Protein AF-A0A7V9GEI1-F1 (afdb_monomer_lite)

Structure (mmCIF, N/CA/C/O backbone):
data_AF-A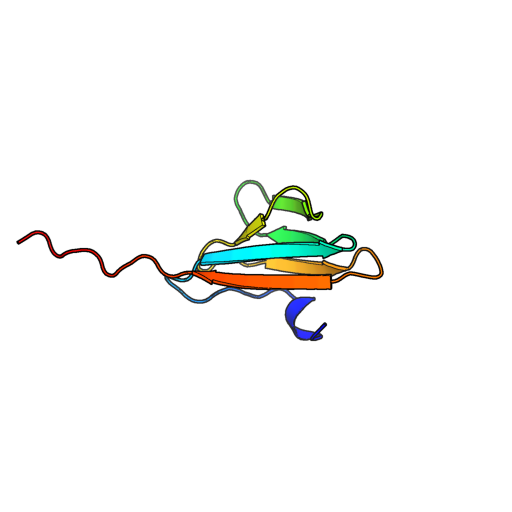0A7V9GEI1-F1
#
_entry.id   AF-A0A7V9GEI1-F1
#
loop_
_atom_site.group_PDB
_atom_site.id
_atom_site.type_symbol
_atom_site.label_atom_id
_atom_site.label_alt_id
_atom_site.label_comp_id
_atom_site.label_asym_id
_atom_site.label_entity_id
_atom_site.label_seq_id
_atom_site.pdbx_PDB_ins_code
_atom_site.Cartn_x
_atom_site.Cartn_y
_atom_site.Cartn_z
_atom_site.occupancy
_atom_site.B_iso_or_equiv
_atom_site.auth_seq_id
_atom_site.auth_comp_id
_atom_site.auth_asym_id
_atom_site.auth_atom_id
_atom_site.pdbx_PDB_model_num
ATOM 1 N N . MET A 1 1 ? -8.774 -6.071 8.945 1.00 81.31 1 MET A N 1
ATOM 2 C CA . MET A 1 1 ? -7.676 -6.257 7.968 1.00 81.31 1 MET A CA 1
ATOM 3 C C . MET A 1 1 ? -7.184 -7.697 8.034 1.00 81.31 1 MET A C 1
ATOM 5 O O . MET A 1 1 ? -6.996 -8.169 9.153 1.00 81.31 1 MET A O 1
ATOM 9 N N . PRO A 1 2 ? -6.987 -8.390 6.897 1.00 86.94 2 PRO A N 1
ATOM 10 C CA . PRO A 1 2 ? -6.429 -9.743 6.878 1.00 86.94 2 PRO A CA 1
ATOM 11 C C . PRO A 1 2 ? -5.060 -9.812 7.564 1.00 86.94 2 PRO A C 1
ATOM 13 O O . PRO A 1 2 ? -4.213 -8.947 7.344 1.00 86.94 2 PRO A O 1
ATOM 16 N N . ALA A 1 3 ? -4.822 -10.855 8.365 1.00 86.06 3 ALA A N 1
ATOM 17 C CA . ALA A 1 3 ? -3.565 -11.014 9.102 1.00 86.06 3 ALA A CA 1
ATOM 18 C C . ALA A 1 3 ? -2.338 -11.121 8.177 1.00 86.06 3 ALA A C 1
ATOM 20 O O . ALA A 1 3 ? -1.256 -10.679 8.545 1.00 86.06 3 ALA A O 1
ATOM 21 N N . GLY A 1 4 ? -2.517 -11.660 6.964 1.00 84.62 4 GLY A N 1
ATOM 22 C CA . GLY A 1 4 ? -1.446 -11.808 5.977 1.00 84.62 4 GLY A CA 1
ATOM 23 C C . GLY 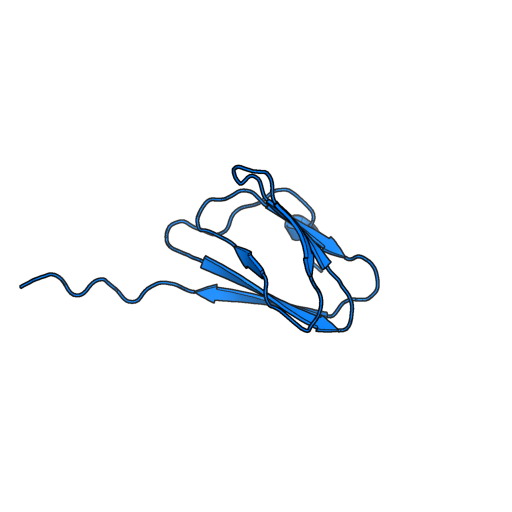A 1 4 ? -0.818 -10.488 5.522 1.00 84.62 4 GLY A C 1
ATOM 24 O O . GLY A 1 4 ? 0.369 -10.478 5.236 1.00 84.62 4 GLY A O 1
ATOM 25 N N . LEU A 1 5 ? -1.566 -9.378 5.539 1.00 84.94 5 LEU A N 1
ATOM 26 C CA . LEU A 1 5 ? -1.044 -8.060 5.149 1.00 84.94 5 LEU A CA 1
ATOM 27 C C . LEU A 1 5 ? -0.085 -7.455 6.192 1.00 84.94 5 LEU A C 1
ATOM 29 O O . LEU A 1 5 ? 0.678 -6.553 5.869 1.00 84.94 5 LEU A O 1
ATOM 33 N N . ARG A 1 6 ? -0.112 -7.955 7.436 1.00 86.44 6 ARG A N 1
ATOM 34 C CA . ARG A 1 6 ? 0.772 -7.498 8.529 1.00 86.44 6 ARG A CA 1
ATOM 35 C C . ARG A 1 6 ? 2.162 -8.117 8.494 1.00 86.44 6 ARG A C 1
ATOM 37 O O . ARG A 1 6 ? 2.969 -7.819 9.362 1.00 86.44 6 ARG A O 1
ATOM 44 N N . ARG A 1 7 ? 2.391 -9.055 7.582 1.00 91.25 7 ARG A N 1
ATOM 45 C CA . ARG A 1 7 ? 3.674 -9.729 7.407 1.00 91.25 7 ARG A CA 1
ATOM 46 C C . ARG A 1 7 ? 4.280 -9.281 6.092 1.00 91.25 7 ARG A C 1
ATOM 48 O O . ARG A 1 7 ? 3.544 -8.866 5.199 1.00 91.25 7 ARG A O 1
ATOM 55 N N . ALA A 1 8 ? 5.587 -9.444 5.965 1.00 93.94 8 ALA A N 1
ATOM 56 C CA . ALA A 1 8 ? 6.295 -9.271 4.710 1.00 93.94 8 ALA A CA 1
ATOM 57 C C . ALA A 1 8 ? 5.622 -10.055 3.564 1.00 93.94 8 ALA A C 1
ATOM 59 O O . ALA A 1 8 ? 5.384 -11.264 3.661 1.00 93.94 8 ALA A O 1
ATOM 60 N N . HIS A 1 9 ? 5.275 -9.351 2.490 1.00 95.88 9 HIS A N 1
ATOM 61 C CA . HIS A 1 9 ? 4.679 -9.905 1.277 1.00 95.88 9 HIS A CA 1
ATOM 62 C C . HIS A 1 9 ? 5.044 -9.055 0.055 1.00 95.88 9 HIS A C 1
ATOM 64 O O . HIS A 1 9 ? 5.727 -8.039 0.158 1.00 95.88 9 HIS A O 1
ATOM 70 N N . ARG A 1 10 ? 4.631 -9.503 -1.134 1.00 96.94 10 ARG A N 1
ATOM 71 C CA . ARG A 1 10 ? 4.928 -8.846 -2.412 1.00 96.94 10 ARG A CA 1
ATOM 72 C C . ARG A 1 10 ? 3.664 -8.735 -3.249 1.00 96.94 10 ARG A C 1
ATOM 74 O O . ARG A 1 10 ? 2.826 -9.636 -3.236 1.00 96.94 10 ARG A O 1
ATOM 81 N N . VAL A 1 11 ? 3.567 -7.659 -4.022 1.00 95.62 11 VAL A N 1
ATOM 82 C CA . VAL A 1 11 ? 2.667 -7.628 -5.178 1.00 95.62 11 VAL A CA 1
ATOM 83 C C . VAL A 1 11 ? 3.295 -8.426 -6.326 1.00 95.62 11 VAL A C 1
ATOM 85 O O . VAL A 1 11 ? 4.520 -8.557 -6.408 1.00 95.62 11 VAL A O 1
ATOM 88 N N . GLY A 1 12 ? 2.458 -8.998 -7.194 1.00 93.38 12 GLY A N 1
ATOM 89 C CA . GLY A 1 12 ? 2.914 -9.854 -8.291 1.00 93.38 12 GLY A CA 1
ATOM 90 C C . GLY A 1 12 ? 3.813 -9.132 -9.300 1.00 93.38 12 GLY A C 1
ATOM 91 O O . GLY A 1 12 ? 3.776 -7.908 -9.436 1.00 93.38 12 GLY A O 1
ATOM 92 N N . ALA A 1 13 ? 4.602 -9.902 -10.053 1.00 91.94 13 ALA A N 1
ATOM 93 C CA . ALA A 1 13 ? 5.432 -9.370 -11.131 1.00 91.94 13 ALA A CA 1
ATOM 94 C C . ALA A 1 13 ? 4.590 -8.562 -12.140 1.00 91.94 13 ALA A C 1
ATOM 96 O O . ALA A 1 13 ? 3.456 -8.925 -12.460 1.00 91.94 13 ALA A O 1
ATOM 97 N N . GLY A 1 14 ? 5.132 -7.431 -12.604 1.00 92.38 14 GLY A N 1
ATOM 98 C CA . GLY A 1 14 ? 4.441 -6.516 -13.519 1.00 92.38 14 GLY A CA 1
ATOM 99 C C . GLY A 1 14 ? 3.219 -5.794 -12.932 1.00 92.38 14 GLY A C 1
ATOM 100 O O . GLY A 1 14 ? 2.535 -5.085 -13.667 1.00 92.38 14 GLY A O 1
ATOM 101 N N . THR A 1 15 ? 2.929 -5.953 -11.635 1.00 96.12 15 THR A N 1
ATOM 102 C CA . THR A 1 15 ? 1.806 -5.297 -10.952 1.00 96.12 15 THR A CA 1
ATOM 103 C C . THR A 1 15 ? 2.325 -4.278 -9.952 1.00 96.12 15 THR A C 1
ATOM 105 O O . THR A 1 15 ? 3.086 -4.614 -9.052 1.00 96.12 15 THR A O 1
ATOM 108 N N . TRP A 1 16 ? 1.877 -3.038 -10.089 1.00 97.31 16 TRP A N 1
ATOM 109 C CA . TRP A 1 16 ? 2.064 -1.997 -9.089 1.00 97.31 16 TRP A CA 1
ATOM 110 C C . TRP A 1 16 ? 0.904 -2.024 -8.100 1.00 97.31 16 TRP A C 1
ATOM 112 O O . TRP A 1 16 ? -0.255 -2.128 -8.500 1.00 97.31 16 TRP A O 1
ATOM 122 N N . GLY A 1 17 ? 1.200 -1.899 -6.812 1.00 97.56 17 GLY A N 1
ATOM 123 C CA . GLY A 1 17 ? 0.196 -1.571 -5.807 1.00 97.56 17 GLY A CA 1
ATOM 124 C C . GLY A 1 17 ? 0.125 -0.061 -5.590 1.00 97.56 17 GLY A C 1
ATOM 125 O O . GLY A 1 17 ? 1.134 0.641 -5.678 1.00 97.56 17 GLY A O 1
ATOM 126 N N . ARG A 1 18 ? -1.059 0.453 -5.271 1.00 98.12 18 ARG A N 1
ATOM 127 C CA . ARG A 1 18 ? -1.240 1.818 -4.767 1.00 98.12 18 ARG A CA 1
ATOM 128 C C . ARG A 1 18 ? -2.076 1.772 -3.496 1.00 98.12 18 ARG A C 1
ATOM 130 O O . ARG A 1 18 ? -3.273 1.505 -3.556 1.00 98.12 18 ARG A O 1
ATOM 137 N N . LEU A 1 19 ? -1.428 2.003 -2.358 1.00 98.06 19 LEU A N 1
ATOM 138 C CA . LEU A 1 19 ? -2.060 2.079 -1.045 1.00 98.06 19 LEU A CA 1
ATOM 139 C C . LEU A 1 19 ? -2.736 3.444 -0.886 1.00 98.06 19 LEU A C 1
ATOM 141 O O . LEU A 1 19 ? -2.078 4.484 -0.968 1.00 98.06 19 LEU A O 1
ATOM 145 N N . ARG A 1 20 ? -4.047 3.432 -0.646 1.00 98.44 20 ARG A N 1
ATOM 146 C CA . ARG A 1 20 ? -4.857 4.620 -0.364 1.00 98.44 20 ARG A CA 1
ATOM 147 C C . ARG A 1 20 ? -5.532 4.487 0.983 1.00 98.44 20 ARG A C 1
ATOM 149 O O . ARG A 1 20 ? -6.277 3.537 1.209 1.00 98.44 20 ARG A O 1
ATOM 156 N N . VAL A 1 21 ? -5.304 5.466 1.846 1.00 98.38 21 VAL A N 1
ATOM 157 C CA . VAL A 1 21 ? -5.995 5.585 3.127 1.00 98.38 21 VAL A CA 1
ATOM 158 C C . VAL A 1 21 ? -7.190 6.516 2.954 1.00 98.38 21 VAL A C 1
ATOM 160 O O . VAL A 1 21 ? -7.077 7.578 2.355 1.00 98.38 21 VAL A O 1
ATOM 163 N N . GLU A 1 22 ? -8.350 6.104 3.451 1.00 98.25 22 GLU A N 1
ATOM 164 C CA . GLU A 1 22 ? -9.565 6.924 3.467 1.00 98.25 22 GLU A CA 1
ATOM 165 C C . GLU A 1 22 ? -9.780 7.592 4.828 1.00 98.25 22 GLU A C 1
ATOM 167 O O . GLU A 1 22 ? -10.327 8.688 4.900 1.00 98.25 22 GLU A O 1
ATOM 172 N N . ALA A 1 23 ? -9.379 6.925 5.914 1.00 98.06 23 ALA A N 1
ATOM 173 C CA . ALA A 1 23 ? -9.446 7.448 7.275 1.00 98.06 23 ALA A CA 1
ATOM 174 C C . ALA A 1 23 ? -8.433 6.731 8.174 1.00 98.06 23 ALA A C 1
ATOM 176 O O . ALA A 1 23 ? -8.281 5.515 8.057 1.00 98.06 23 ALA A O 1
ATOM 177 N N . GLY A 1 24 ? -7.807 7.456 9.104 1.00 97.69 24 GLY A N 1
ATOM 178 C CA . GLY A 1 24 ? -6.754 6.929 9.977 1.00 97.69 24 GLY A CA 1
ATOM 179 C C . GLY A 1 24 ? -5.386 6.914 9.296 1.00 97.69 24 GLY A C 1
ATOM 180 O O . GLY A 1 24 ? -5.138 7.709 8.391 1.00 97.69 24 GLY A O 1
ATOM 181 N N . GLU A 1 25 ? -4.508 6.014 9.739 1.00 98.25 25 GLU A N 1
ATOM 182 C CA . GLU A 1 25 ? -3.110 5.946 9.301 1.00 98.25 25 GLU A CA 1
ATOM 183 C C . GLU A 1 25 ? -2.608 4.496 9.208 1.00 98.25 25 GLU A C 1
ATOM 185 O O . GLU A 1 25 ? -2.984 3.625 10.007 1.00 98.25 25 GLU A O 1
ATOM 190 N N . VAL A 1 26 ? -1.727 4.245 8.239 1.00 98.00 26 VAL A N 1
ATOM 191 C CA . VAL A 1 26 ? -1.031 2.965 8.044 1.00 98.00 26 VAL A CA 1
ATOM 192 C C . VAL A 1 26 ? 0.471 3.217 8.004 1.00 98.00 26 VAL A C 1
ATOM 194 O O . VAL A 1 26 ? 0.934 4.017 7.196 1.00 98.00 26 VAL A O 1
ATOM 197 N N . ARG A 1 27 ? 1.253 2.498 8.809 1.00 97.81 27 ARG A N 1
ATOM 198 C CA . ARG A 1 27 ? 2.700 2.399 8.601 1.00 97.81 27 ARG A CA 1
ATOM 199 C C . ARG A 1 27 ? 2.973 1.452 7.439 1.00 97.81 27 ARG A C 1
ATOM 201 O O . ARG A 1 27 ? 2.495 0.316 7.447 1.00 97.81 27 ARG A O 1
ATOM 208 N N . PHE A 1 28 ? 3.745 1.916 6.469 1.00 98.12 28 PHE A N 1
ATOM 209 C CA . PHE A 1 28 ? 4.210 1.153 5.321 1.00 98.12 28 PHE A CA 1
ATOM 210 C C . PHE A 1 28 ? 5.731 1.039 5.385 1.00 98.12 28 PHE A C 1
ATOM 212 O O . PHE A 1 28 ? 6.421 2.060 5.418 1.00 98.12 28 PHE A O 1
ATOM 219 N N . ARG A 1 29 ? 6.239 -0.195 5.376 1.00 97.88 29 ARG A N 1
ATOM 220 C CA . ARG A 1 29 ? 7.674 -0.482 5.327 1.00 97.88 29 ARG A CA 1
ATOM 221 C C . ARG A 1 29 ? 7.979 -1.362 4.119 1.00 97.88 29 ARG A C 1
ATOM 223 O O . ARG A 1 29 ? 7.289 -2.359 3.919 1.00 97.88 29 ARG A O 1
ATOM 230 N N . ALA A 1 30 ? 8.983 -1.002 3.324 1.00 98.12 30 ALA A N 1
ATOM 231 C CA . ALA A 1 30 ? 9.392 -1.732 2.129 1.00 98.12 30 ALA A CA 1
ATOM 232 C C . ALA A 1 30 ? 10.916 -1.847 2.011 1.00 98.12 30 ALA A C 1
ATOM 234 O O . ALA A 1 30 ? 11.650 -0.895 2.285 1.00 98.12 30 ALA A O 1
ATOM 235 N N . GLU A 1 31 ? 11.370 -3.007 1.540 1.00 97.88 31 GLU A N 1
ATOM 236 C CA . GLU A 1 31 ? 12.779 -3.342 1.296 1.00 97.88 31 GLU A CA 1
ATOM 237 C C . GLU A 1 31 ? 13.269 -2.724 -0.030 1.00 97.88 31 GLU A C 1
ATOM 239 O O . GLU A 1 31 ? 13.622 -3.419 -0.986 1.00 97.88 31 GLU A O 1
ATOM 244 N N . THR A 1 32 ? 13.206 -1.395 -0.121 1.00 96.62 32 THR A N 1
ATOM 245 C CA . THR A 1 32 ? 13.840 -0.590 -1.175 1.00 96.62 32 THR A CA 1
ATOM 2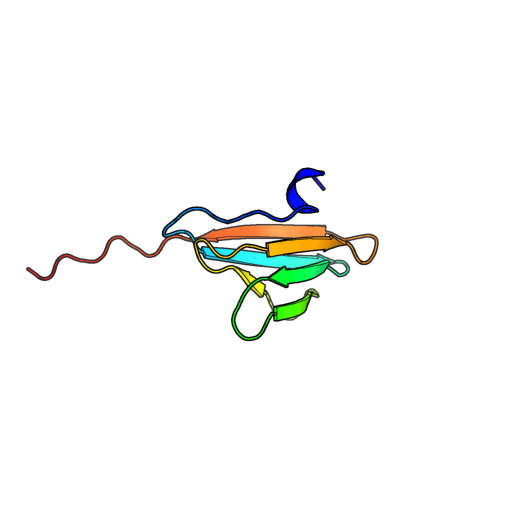46 C C . THR A 1 32 ? 15.269 -0.208 -0.777 1.00 96.62 32 THR A C 1
ATOM 248 O O . THR A 1 32 ? 15.682 -0.444 0.353 1.00 96.62 32 THR A O 1
ATOM 251 N N . GLU A 1 33 ? 16.021 0.412 -1.689 1.00 95.12 33 GLU A N 1
ATOM 252 C CA . GLU A 1 33 ? 17.327 1.012 -1.387 1.00 95.12 33 GLU A CA 1
ATOM 253 C C . GLU A 1 33 ? 17.263 2.531 -1.659 1.00 95.12 33 GLU A C 1
ATOM 255 O O . GLU A 1 33 ? 17.187 2.922 -2.829 1.00 95.12 33 GLU A O 1
ATOM 260 N N . PRO A 1 34 ? 17.224 3.393 -0.620 1.00 95.69 34 PRO A N 1
ATOM 261 C CA . PRO A 1 34 ? 17.210 3.056 0.811 1.00 95.69 34 PRO A CA 1
ATOM 262 C C . PRO A 1 34 ? 15.878 2.436 1.260 1.00 95.69 34 PRO A C 1
ATOM 264 O O . PRO A 1 34 ? 14.857 2.596 0.583 1.00 95.69 34 PRO A O 1
ATOM 267 N N . ILE A 1 35 ? 15.877 1.763 2.419 1.00 97.38 35 ILE A N 1
ATOM 268 C CA . ILE A 1 35 ? 14.657 1.203 3.029 1.00 97.38 35 ILE A CA 1
ATOM 269 C C . ILE A 1 35 ? 13.625 2.318 3.191 1.00 97.38 35 ILE A C 1
ATOM 271 O O . ILE A 1 35 ? 13.916 3.371 3.764 1.00 97.38 35 ILE A O 1
ATOM 275 N N . LEU A 1 36 ? 12.408 2.072 2.712 1.00 98.00 36 LEU A N 1
ATOM 276 C CA . LEU A 1 36 ? 11.298 3.000 2.860 1.00 98.00 36 LEU A CA 1
ATOM 277 C C . LEU A 1 36 ? 10.479 2.614 4.087 1.00 98.00 36 LEU A C 1
ATOM 279 O O . LEU A 1 36 ? 9.969 1.500 4.161 1.00 98.00 36 LEU A O 1
ATOM 283 N N . ASP A 1 37 ? 10.327 3.536 5.033 1.00 97.69 37 ASP A N 1
ATOM 284 C CA . ASP A 1 37 ? 9.519 3.346 6.237 1.00 97.69 37 ASP A CA 1
ATOM 285 C C . ASP A 1 37 ? 8.778 4.646 6.562 1.00 97.69 37 ASP A C 1
ATOM 287 O O . ASP A 1 37 ? 9.384 5.644 6.955 1.00 97.69 37 ASP A O 1
ATOM 291 N N . VAL A 1 38 ? 7.471 4.663 6.302 1.00 97.62 38 VAL A N 1
ATOM 292 C CA . VAL A 1 38 ? 6.649 5.881 6.315 1.00 97.62 38 VAL A CA 1
ATOM 293 C C . VAL A 1 38 ? 5.276 5.634 6.927 1.00 97.62 38 VAL A C 1
ATOM 295 O O . VAL A 1 38 ? 4.746 4.523 6.895 1.00 97.62 38 VAL A O 1
ATOM 298 N N . VAL A 1 39 ? 4.664 6.696 7.452 1.00 98.25 39 VAL A N 1
ATOM 299 C CA . VAL A 1 39 ? 3.242 6.708 7.813 1.00 98.25 39 VAL A CA 1
ATOM 300 C C . VAL A 1 39 ? 2.458 7.310 6.656 1.00 98.25 39 VAL A C 1
ATOM 302 O O . VAL A 1 39 ? 2.756 8.408 6.193 1.00 98.25 39 VAL A O 1
ATOM 305 N N . VAL A 1 40 ? 1.462 6.569 6.188 1.00 98.31 40 VAL A N 1
ATOM 306 C CA . VAL A 1 40 ? 0.581 6.948 5.088 1.00 98.31 40 VAL A CA 1
ATOM 307 C C . VAL A 1 40 ? -0.760 7.367 5.675 1.00 98.31 40 VAL A C 1
ATOM 309 O O . VAL A 1 40 ? -1.389 6.601 6.412 1.00 98.31 40 VAL A O 1
ATOM 312 N N . ASP A 1 41 ? -1.194 8.575 5.330 1.00 98.19 41 ASP A N 1
ATOM 313 C CA . ASP A 1 41 ? -2.504 9.126 5.669 1.00 98.19 41 ASP A CA 1
ATOM 314 C C . ASP A 1 41 ? -3.336 9.377 4.395 1.00 98.19 41 ASP A C 1
ATOM 316 O O . ASP A 1 41 ? -2.964 8.978 3.289 1.00 98.19 41 ASP A O 1
ATOM 320 N N . ALA A 1 42 ? -4.500 10.012 4.538 1.00 97.56 42 ALA A N 1
ATOM 321 C CA . ALA A 1 42 ? -5.421 10.233 3.424 1.00 97.56 42 ALA A CA 1
ATOM 322 C C . ALA A 1 42 ? -4.950 11.270 2.382 1.00 97.56 42 ALA A C 1
ATOM 324 O O . ALA A 1 42 ? -5.590 11.415 1.339 1.00 97.56 42 ALA A O 1
ATOM 325 N N . ARG A 1 43 ? -3.863 12.012 2.636 1.00 96.69 43 ARG A N 1
ATOM 326 C CA . ARG A 1 43 ? -3.403 13.098 1.756 1.00 96.69 43 ARG A CA 1
ATOM 327 C C . ARG A 1 43 ? -2.700 12.575 0.515 1.00 96.69 43 ARG A C 1
ATOM 329 O O . ARG A 1 43 ? -2.949 13.083 -0.576 1.00 96.69 43 ARG A O 1
ATOM 336 N N . VAL A 1 44 ? -1.810 11.594 0.675 1.00 93.88 44 VAL A N 1
ATOM 337 C CA . VAL A 1 44 ? -0.939 11.125 -0.410 1.00 93.88 44 VAL A CA 1
ATOM 338 C C . VAL A 1 44 ? -0.918 9.597 -0.455 1.00 93.88 44 VAL A C 1
ATOM 340 O O . VAL A 1 44 ? -0.597 8.964 0.549 1.00 93.88 44 VAL A O 1
ATOM 343 N N . PRO A 1 45 ? -1.241 8.977 -1.607 1.00 97.38 45 PRO A N 1
ATOM 344 C CA . PRO A 1 45 ? -1.144 7.533 -1.753 1.00 97.38 45 PRO A CA 1
ATOM 345 C C . PRO A 1 45 ? 0.313 7.061 -1.771 1.00 97.38 45 PRO A C 1
ATOM 347 O O . PRO A 1 45 ? 1.186 7.738 -2.312 1.00 97.38 45 PRO A O 1
ATOM 350 N N . GLN A 1 46 ? 0.547 5.842 -1.287 1.00 98.25 46 GLN A N 1
ATOM 351 C CA . GLN A 1 46 ? 1.859 5.198 -1.319 1.00 98.25 46 GLN A CA 1
ATOM 352 C C . GLN A 1 46 ? 1.937 4.178 -2.460 1.00 98.25 46 GLN A C 1
ATOM 354 O O . GLN A 1 46 ? 1.098 3.282 -2.577 1.00 98.25 46 GLN A O 1
ATOM 359 N N . ALA A 1 47 ? 2.955 4.308 -3.311 1.00 97.75 47 ALA A N 1
ATOM 360 C CA . ALA A 1 47 ? 3.233 3.347 -4.373 1.00 97.75 47 ALA A CA 1
ATOM 361 C C . ALA A 1 47 ? 3.931 2.096 -3.818 1.00 97.75 47 ALA A C 1
ATOM 363 O O . ALA A 1 47 ? 4.785 2.188 -2.937 1.00 97.75 47 ALA A O 1
ATOM 364 N N . ILE A 1 48 ? 3.587 0.936 -4.372 1.00 97.56 48 ILE A N 1
ATOM 365 C CA . ILE A 1 48 ? 4.157 -0.366 -4.027 1.00 97.56 48 ILE A CA 1
ATOM 366 C C . ILE A 1 48 ? 4.723 -0.980 -5.315 1.00 97.56 48 ILE A C 1
ATOM 368 O O . ILE A 1 48 ? 3.939 -1.381 -6.184 1.00 97.56 48 ILE A O 1
ATOM 372 N N . PRO A 1 49 ? 6.054 -1.029 -5.487 1.00 96.06 49 PRO A N 1
ATOM 373 C CA . PRO A 1 49 ? 6.646 -1.537 -6.717 1.00 96.06 49 PRO A CA 1
ATOM 374 C C . PRO A 1 49 ? 6.455 -3.056 -6.896 1.00 96.06 49 PRO A C 1
ATOM 376 O O . PRO A 1 49 ? 6.398 -3.791 -5.904 1.00 96.06 49 PRO A O 1
ATOM 379 N N . PRO A 1 50 ? 6.411 -3.554 -8.149 1.00 96.69 50 PRO A N 1
ATOM 380 C CA . PRO A 1 50 ? 6.385 -4.981 -8.447 1.00 96.69 50 PRO A CA 1
ATOM 381 C C . PRO A 1 50 ? 7.523 -5.742 -7.762 1.00 96.69 50 PRO A C 1
ATOM 383 O O . PRO A 1 50 ? 8.681 -5.344 -7.863 1.00 96.69 50 PRO A O 1
ATOM 386 N N . GLY A 1 51 ? 7.210 -6.860 -7.101 1.00 96.50 51 GLY A N 1
ATOM 387 C CA . GLY A 1 51 ? 8.218 -7.757 -6.523 1.00 96.50 51 GLY A CA 1
ATOM 388 C C . GLY A 1 51 ? 8.973 -7.232 -5.293 1.00 96.50 51 GLY A C 1
ATOM 389 O O . GLY A 1 51 ? 9.749 -7.992 -4.712 1.00 96.50 51 GLY A O 1
ATOM 390 N N . VAL A 1 52 ? 8.729 -5.992 -4.855 1.00 97.25 52 VAL A N 1
ATOM 391 C CA . VAL A 1 52 ? 9.346 -5.434 -3.644 1.00 97.25 52 VAL A CA 1
ATOM 392 C C . VAL A 1 52 ? 8.629 -5.960 -2.403 1.00 97.25 52 VAL A C 1
ATOM 394 O O . VAL A 1 52 ? 7.396 -5.915 -2.302 1.00 97.25 52 VAL A O 1
ATOM 397 N N . GLU A 1 53 ? 9.413 -6.495 -1.466 1.00 97.81 53 GLU A N 1
ATOM 398 C CA . GLU A 1 53 ? 8.898 -6.961 -0.183 1.00 97.81 53 GLU A CA 1
ATOM 399 C C . GLU A 1 53 ? 8.474 -5.772 0.670 1.00 97.81 53 GLU A C 1
AT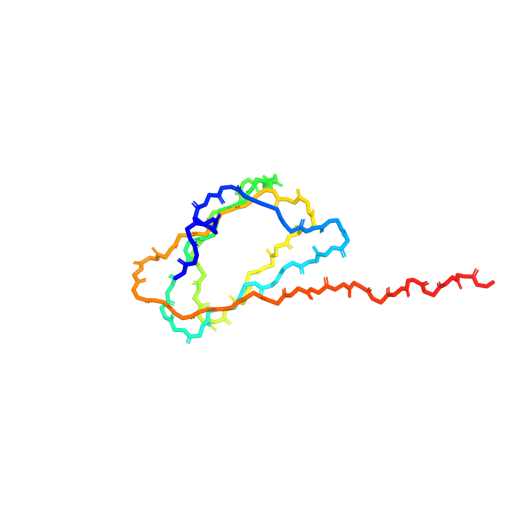OM 401 O O . GLU A 1 53 ? 9.204 -4.790 0.791 1.00 97.81 53 GLU A O 1
ATOM 406 N N . HIS A 1 54 ? 7.273 -5.850 1.225 1.00 97.88 54 HIS A N 1
ATOM 407 C CA . HIS A 1 54 ? 6.714 -4.809 2.064 1.00 97.88 54 HIS A CA 1
ATOM 408 C C . HIS A 1 54 ? 5.737 -5.386 3.082 1.00 97.88 54 HIS A C 1
ATOM 410 O O . HIS A 1 54 ? 5.251 -6.514 2.961 1.00 97.88 54 HIS A O 1
ATOM 416 N N . GLU A 1 55 ? 5.420 -4.578 4.079 1.00 96.81 55 GLU A N 1
ATOM 417 C CA . GLU A 1 55 ? 4.424 -4.871 5.097 1.00 96.81 55 GLU A CA 1
ATOM 418 C C . GLU A 1 55 ? 3.628 -3.615 5.451 1.00 96.81 55 GLU A C 1
ATOM 420 O O . GLU A 1 55 ? 4.089 -2.482 5.273 1.00 96.81 55 GLU A O 1
ATOM 425 N N . VAL A 1 56 ? 2.405 -3.827 5.942 1.00 96.50 56 VAL A N 1
ATOM 426 C CA . VAL A 1 56 ? 1.534 -2.749 6.412 1.00 96.50 56 VAL A CA 1
ATOM 427 C C . VAL A 1 56 ? 1.060 -3.007 7.834 1.00 96.50 56 VAL A C 1
ATOM 429 O O . VAL A 1 56 ? 0.542 -4.078 8.161 1.00 96.50 56 VAL A O 1
ATOM 432 N N . ALA A 1 57 ? 1.178 -1.992 8.682 1.00 96.56 57 ALA A N 1
ATOM 433 C CA . ALA A 1 57 ? 0.705 -2.035 10.057 1.00 96.56 57 ALA A CA 1
ATOM 434 C C . ALA A 1 57 ? -0.266 -0.872 10.314 1.00 96.56 57 ALA A C 1
ATOM 436 O O . ALA A 1 57 ? 0.090 0.283 10.087 1.00 96.56 57 ALA A O 1
ATOM 437 N N . PRO A 1 58 ? -1.497 -1.131 10.790 1.00 96.31 58 PRO A N 1
ATOM 438 C CA . PRO A 1 58 ? -2.381 -0.066 11.251 1.00 96.31 58 PRO A CA 1
ATOM 439 C C . PRO A 1 58 ? -1.749 0.696 12.421 1.00 96.31 58 PRO A C 1
ATOM 441 O O . PRO A 1 58 ? -1.319 0.063 13.385 1.00 96.31 58 PRO A O 1
ATOM 444 N N . CYS A 1 59 ? -1.767 2.030 12.383 1.00 96.94 59 CYS A N 1
ATOM 445 C CA . CYS A 1 59 ? -1.378 2.867 13.529 1.00 96.94 59 CYS A CA 1
ATOM 446 C C . CYS A 1 59 ? -2.536 3.076 14.531 1.00 96.94 59 CYS A C 1
ATOM 448 O O . CYS A 1 59 ? -2.368 3.704 15.570 1.00 96.94 59 CYS A O 1
ATOM 450 N N . GLY A 1 60 ? -3.724 2.552 14.218 1.00 96.19 60 GLY A N 1
ATOM 451 C CA . GLY A 1 60 ? -4.960 2.694 14.984 1.00 96.19 60 GLY A CA 1
ATOM 452 C C . GLY A 1 60 ? -6.163 2.221 14.157 1.00 96.19 60 GLY A C 1
ATOM 453 O O . GLY A 1 60 ? -5.982 1.461 13.197 1.00 96.19 60 GLY A O 1
ATOM 454 N N . PRO A 1 61 ? -7.396 2.651 14.492 1.00 96.69 61 PRO A N 1
ATOM 455 C CA . PRO A 1 61 ? -8.549 2.481 13.612 1.00 96.69 61 PRO A CA 1
ATOM 456 C C . PRO A 1 61 ? -8.264 3.100 12.241 1.00 96.69 61 PRO A C 1
ATOM 458 O O . PRO A 1 61 ? -7.919 4.275 12.143 1.00 96.69 61 PRO A O 1
ATOM 461 N N . VAL A 1 62 ? -8.395 2.305 11.180 1.00 97.31 62 VAL A N 1
ATOM 46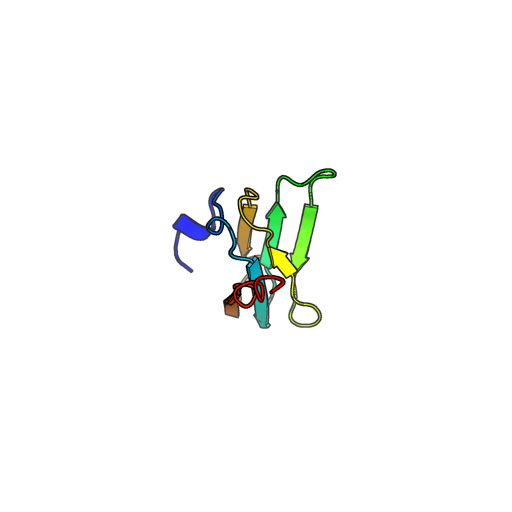2 C CA . VAL A 1 62 ? -8.039 2.731 9.825 1.00 97.31 62 VAL A CA 1
ATOM 463 C C . VAL A 1 62 ? -8.962 2.102 8.790 1.00 97.31 62 VAL A C 1
ATOM 465 O O . VAL A 1 62 ? -9.355 0.937 8.911 1.00 97.31 62 VAL A O 1
ATOM 468 N N . ARG A 1 63 ? -9.281 2.869 7.748 1.00 97.88 63 ARG A N 1
ATOM 469 C CA . ARG A 1 63 ? -9.950 2.409 6.531 1.00 97.88 63 ARG A CA 1
ATOM 470 C C . ARG A 1 63 ? -9.072 2.766 5.342 1.00 97.88 63 ARG A C 1
ATOM 472 O O . ARG A 1 63 ? -8.708 3.923 5.163 1.00 97.88 63 ARG A O 1
ATOM 479 N N . PHE A 1 64 ? -8.702 1.762 4.562 1.00 97.38 64 PHE A N 1
ATOM 480 C CA . PHE A 1 64 ? -7.802 1.902 3.426 1.00 97.38 64 PHE A CA 1
ATOM 481 C C . PHE A 1 64 ? -8.082 0.792 2.411 1.00 97.38 64 PHE A C 1
ATOM 483 O O . PHE A 1 64 ? -8.711 -0.218 2.742 1.00 97.38 64 PHE A O 1
ATOM 490 N N . PHE A 1 65 ? -7.579 0.958 1.195 1.00 97.31 65 PHE A N 1
ATOM 491 C CA . PHE A 1 65 ? -7.605 -0.058 0.151 1.00 97.31 65 PHE A CA 1
ATOM 492 C C . PHE A 1 65 ? -6.308 -0.028 -0.661 1.00 97.31 65 PHE A C 1
ATOM 494 O O . PHE A 1 65 ? -5.521 0.918 -0.582 1.00 97.31 65 PHE A O 1
ATOM 501 N N . VAL A 1 66 ? -6.076 -1.093 -1.427 1.00 96.81 66 VAL A N 1
ATOM 502 C CA . VAL A 1 66 ? -4.944 -1.197 -2.350 1.00 96.81 66 VAL A CA 1
ATOM 503 C C . VAL A 1 66 ? -5.490 -1.412 -3.752 1.00 96.81 66 VAL A C 1
ATOM 505 O O . VAL A 1 66 ? -6.257 -2.344 -3.989 1.00 96.81 66 VAL A O 1
ATOM 508 N N . GLU A 1 67 ? -5.097 -0.546 -4.678 1.00 97.75 67 GLU A N 1
ATOM 509 C CA . GLU A 1 67 ? -5.361 -0.727 -6.105 1.00 97.75 67 GLU A CA 1
ATOM 510 C C . GLU A 1 67 ? -4.214 -1.527 -6.726 1.00 97.75 67 GLU A C 1
ATOM 512 O O . GLU A 1 67 ? -3.047 -1.227 -6.473 1.00 97.75 67 GLU A O 1
ATOM 517 N N . PHE A 1 68 ? -4.538 -2.515 -7.560 1.00 96.88 68 PHE A N 1
ATOM 518 C CA . PHE A 1 68 ? -3.554 -3.293 -8.313 1.00 96.88 68 PHE A CA 1
ATOM 519 C C . PHE A 1 68 ? -3.564 -2.843 -9.772 1.00 96.88 68 PHE A C 1
ATOM 521 O O . PHE A 1 68 ? -4.536 -3.051 -10.498 1.00 96.88 68 PHE A O 1
ATOM 528 N N . LEU A 1 69 ? -2.480 -2.199 -10.186 1.00 96.62 69 LEU A N 1
ATOM 529 C CA . LEU A 1 69 ? -2.330 -1.547 -11.478 1.00 96.62 69 LEU A CA 1
ATOM 530 C C . LEU A 1 69 ? -1.355 -2.350 -12.336 1.00 96.62 69 LEU A C 1
ATOM 532 O O . LEU A 1 69 ? -0.269 -2.715 -11.885 1.00 96.62 69 LEU A O 1
ATOM 536 N N . ARG A 1 70 ? -1.720 -2.594 -13.592 1.00 92.88 70 ARG A N 1
ATOM 537 C CA . ARG A 1 70 ? -0.800 -3.115 -14.605 1.00 92.88 70 ARG A CA 1
ATOM 538 C C . ARG A 1 70 ? -0.591 -2.046 -15.670 1.00 92.88 70 ARG A C 1
ATOM 540 O O . ARG A 1 70 ? -1.563 -1.370 -16.017 1.00 92.88 70 ARG A O 1
ATOM 547 N N . PRO A 1 71 ? 0.641 -1.866 -16.175 1.00 82.62 71 PRO A N 1
ATOM 548 C CA . PRO A 1 71 ? 0.830 -1.050 -17.359 1.00 82.62 71 PRO A CA 1
ATOM 549 C C . PRO A 1 71 ? -0.008 -1.643 -18.501 1.00 82.62 71 PRO A C 1
ATOM 551 O O . PRO A 1 71 ? -0.228 -2.862 -18.528 1.00 82.62 71 PRO A O 1
ATOM 554 N N . PRO A 1 72 ? -0.494 -0.811 -19.436 1.00 83.19 72 PRO A N 1
ATOM 555 C CA . PRO A 1 72 ? -1.071 -1.342 -20.659 1.00 83.19 72 PRO A CA 1
ATOM 556 C C . PRO A 1 72 ? -0.040 -2.266 -21.326 1.00 83.19 72 PRO A C 1
ATOM 558 O O . PRO A 1 72 ? 1.166 -2.030 -21.173 1.00 83.19 72 PRO A O 1
ATOM 561 N N . PRO A 1 73 ? -0.478 -3.318 -22.040 1.00 78.69 73 PRO A N 1
ATOM 562 C CA . PRO A 1 73 ? 0.444 -4.100 -22.851 1.00 78.69 73 PRO A CA 1
ATOM 563 C C . PRO A 1 73 ? 1.237 -3.127 -23.724 1.00 78.69 73 PRO A C 1
ATOM 565 O O . PRO A 1 73 ? 0.655 -2.227 -24.335 1.00 78.69 73 PRO A O 1
ATOM 568 N N . SER A 1 74 ? 2.564 -3.251 -23.705 1.00 72.19 74 SER A N 1
ATOM 569 C CA . SER A 1 74 ? 3.431 -2.448 -24.560 1.00 72.19 74 SER A CA 1
ATOM 570 C C . SER A 1 74 ? 2.923 -2.585 -25.989 1.00 72.19 74 SER A C 1
ATOM 572 O O . SER A 1 74 ? 2.795 -3.710 -26.471 1.00 72.19 74 SER A O 1
ATOM 574 N N . ALA A 1 75 ? 2.598 -1.466 -26.642 1.00 62.75 75 ALA A N 1
ATOM 575 C CA . ALA A 1 75 ? 2.393 -1.481 -28.079 1.00 62.75 75 ALA A CA 1
ATOM 576 C C . ALA A 1 75 ? 3.699 -2.012 -28.671 1.00 62.75 75 ALA A C 1
ATOM 578 O O . ALA A 1 75 ? 4.739 -1.371 -28.521 1.00 62.75 75 ALA A O 1
ATOM 579 N N . GLU A 1 76 ? 3.673 -3.224 -29.223 1.00 57.25 76 GLU A N 1
ATOM 580 C CA . GLU A 1 76 ? 4.802 -3.740 -29.982 1.00 57.25 76 GLU A CA 1
ATOM 581 C C . GLU A 1 76 ? 5.167 -2.667 -31.010 1.00 57.25 76 GLU A C 1
ATOM 583 O O . GLU A 1 76 ? 4.307 -2.210 -31.770 1.00 57.25 76 GLU A O 1
ATOM 588 N N . SER A 1 77 ? 6.418 -2.201 -30.972 1.00 55.09 77 SER A N 1
ATOM 589 C CA . SER A 1 77 ? 6.970 -1.402 -32.058 1.00 55.09 77 SER A CA 1
ATOM 590 C C . SER A 1 77 ? 6.826 -2.237 -33.324 1.00 55.09 77 SER A C 1
ATOM 592 O O . SER A 1 77 ? 7.502 -3.254 -33.474 1.00 55.09 77 SER A O 1
ATOM 594 N N . ARG A 1 78 ? 5.874 -1.844 -34.167 1.00 48.31 78 ARG A N 1
ATOM 595 C CA . ARG A 1 78 ? 5.681 -2.397 -35.501 1.00 48.31 78 ARG A CA 1
ATOM 596 C C . ARG A 1 78 ? 6.872 -2.069 -36.394 1.00 48.31 78 ARG A C 1
ATOM 598 O O . ARG A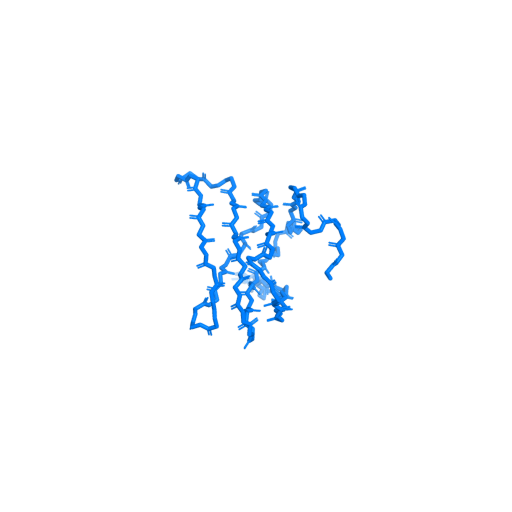 1 78 ? 7.417 -0.952 -36.244 1.00 48.31 78 ARG A O 1
#

Secondary structure (DSSP, 8-state):
--GGGGS-B-PPTT-EEEEEEEES-EEEEE--SSPEEEEE-SSSPEEE-TT--EEEEESSS-EEEEEEE-PPPP----

Radius of gyration: 13.76 Å; chains: 1; bounding box: 27×25×50 Å

Foldseek 3Di:
DDPVQQDKDFDAAQKKKKKAWPAAWKWKWWPDVVTDTDIDHRPDIDIGDGPIIMHIDGPDDTDIDMDIDGDDPPPPPD

Sequence (78 aa):
MPAGLRRAHRVGAGTWGRLRVEAGEVRFRAETEPILDVVVDARVPQAIPPGVEHEVAPCGPVRFFVEFLRPPPSAESR

pLDDT: mean 92.91, std 10.11, range [48.31, 98.44]